Protein AF-A0A1M4VP81-F1 (afdb_monomer)

Solvent-accessible surface area (backbone atoms only — not comparable to full-atom values): 4344 Å² total; per-residue (Å²): 139,83,88,83,83,84,83,83,73,69,94,73,60,85,76,76,71,58,54,74,80,37,74,65,32,41,54,52,49,51,52,52,51,52,52,28,53,48,36,49,76,69,48,89,50,66,67,57,23,51,51,29,56,51,52,53,61,72,70,47,79,82,77,80,84,83,124

Organism: NCBI:txid1122156

Radius of gyration: 19.63 Å; Cα contacts (8 Å, |Δi|>4): 28; chains: 1; bounding box: 39×52×48 Å

Mean predicted aligned error: 12.37 Å

Nearest PDB structures (foldseek):
  8bqs-assembly1_De  TM=5.926E-01  e=8.279E+00  Tetrahymena thermophila SB210
  5n5e-assembly1_e  TM=3.066E-01  e=7.755E+00  Pyrococcus furiosus COM1

Structure (mmCIF, N/CA/C/O backbone):
data_AF-A0A1M4VP81-F1
#
_entry.id   AF-A0A1M4VP81-F1
#
loop_
_atom_site.group_PDB
_atom_site.id
_atom_site.type_symbol
_atom_site.label_atom_id
_atom_site.label_alt_id
_atom_site.label_comp_id
_atom_site.label_asym_id
_atom_site.label_entity_id
_atom_site.label_seq_id
_atom_site.pdbx_PDB_ins_code
_atom_site.Cartn_x
_atom_site.Cartn_y
_atom_site.Cartn_z
_atom_site.occupancy
_atom_site.B_iso_or_equiv
_atom_site.auth_seq_id
_atom_site.auth_comp_id
_atom_site.auth_asym_id
_atom_site.auth_atom_id
_atom_site.pdbx_PDB_model_num
ATOM 1 N N . MET A 1 1 ? -31.347 34.680 32.847 1.00 38.28 1 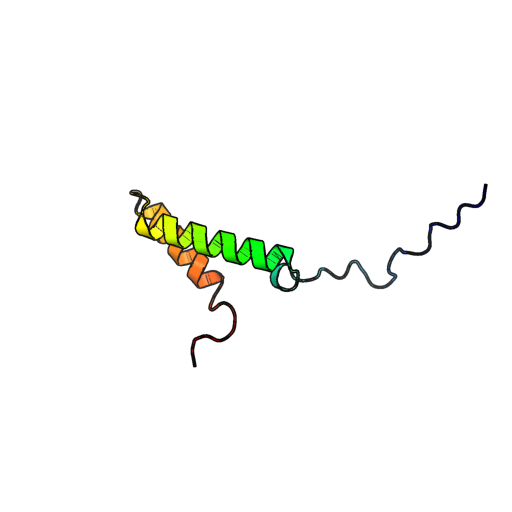MET A N 1
ATOM 2 C CA . MET A 1 1 ? -30.396 34.098 31.881 1.00 38.28 1 MET A CA 1
ATOM 3 C C . MET A 1 1 ? -29.398 33.287 32.691 1.00 38.28 1 MET A C 1
ATOM 5 O O . MET A 1 1 ? -28.467 33.876 33.222 1.00 38.28 1 MET A O 1
ATOM 9 N N . SER A 1 2 ? -29.677 31.997 32.898 1.00 49.19 2 SER A N 1
ATOM 10 C CA . SER A 1 2 ? -28.773 31.070 33.592 1.00 49.19 2 SER A CA 1
ATOM 11 C C . SER A 1 2 ? -27.866 30.426 32.553 1.00 49.19 2 SER A C 1
ATOM 13 O O . SER A 1 2 ? -28.354 29.834 31.595 1.00 49.19 2 SER A O 1
ATOM 15 N N . ILE A 1 3 ? -26.559 30.601 32.722 1.00 57.53 3 ILE A N 1
ATOM 16 C CA . ILE A 1 3 ? -25.532 29.815 32.039 1.00 57.53 3 ILE A CA 1
ATOM 17 C C . ILE A 1 3 ? -25.420 28.511 32.831 1.00 57.53 3 ILE A C 1
ATOM 19 O O . ILE A 1 3 ? -24.808 28.485 33.893 1.00 57.53 3 ILE A O 1
ATOM 23 N N . GLU A 1 4 ? -26.063 27.456 32.341 1.00 55.41 4 GLU A N 1
ATOM 24 C CA . GLU A 1 4 ? -25.985 26.092 32.893 1.00 55.41 4 GLU A CA 1
ATOM 25 C C . GLU A 1 4 ? -25.428 25.103 31.849 1.00 55.41 4 GLU A C 1
ATOM 27 O O . GLU A 1 4 ? -25.760 23.927 31.850 1.00 55.41 4 GLU A O 1
ATOM 32 N N . ASP A 1 5 ? -24.543 25.571 30.963 1.00 52.34 5 ASP A N 1
ATOM 33 C CA . ASP A 1 5 ? -23.932 24.769 29.884 1.00 52.34 5 ASP A CA 1
ATOM 34 C C . ASP A 1 5 ? -22.399 24.642 30.027 1.00 52.34 5 ASP A C 1
ATOM 36 O O . ASP A 1 5 ? -21.658 24.589 29.047 1.00 52.34 5 ASP A O 1
ATOM 40 N N . THR A 1 6 ? -21.886 24.597 31.263 1.00 54.38 6 THR A N 1
ATOM 41 C CA . THR A 1 6 ? -20.430 24.497 31.530 1.00 54.38 6 THR A CA 1
ATOM 42 C C . THR A 1 6 ? -20.032 23.165 32.181 1.00 54.38 6 THR A C 1
ATOM 44 O O . THR A 1 6 ? -19.010 23.087 32.854 1.00 54.38 6 THR A O 1
ATOM 47 N N . GLU A 1 7 ? -20.807 22.090 32.001 1.00 53.31 7 GLU A N 1
ATOM 48 C CA . GLU A 1 7 ? -20.565 20.823 32.725 1.00 53.31 7 GLU A CA 1
ATOM 49 C C . GLU A 1 7 ? -20.215 19.615 31.842 1.00 53.31 7 GLU A C 1
ATOM 51 O O . GLU A 1 7 ? -20.286 18.474 32.291 1.00 53.31 7 GLU A O 1
ATOM 56 N N . CYS A 1 8 ? -19.760 19.819 30.602 1.00 52.62 8 CYS A N 1
ATOM 57 C CA . CYS A 1 8 ? -19.250 18.711 29.780 1.00 52.62 8 CYS A CA 1
ATOM 58 C C . CYS A 1 8 ? -17.817 18.931 29.280 1.00 52.62 8 CYS A C 1
ATOM 60 O O . CYS A 1 8 ? -17.482 18.618 28.140 1.00 52.62 8 CYS A O 1
ATOM 62 N N . ILE A 1 9 ? -16.942 19.463 30.138 1.00 59.28 9 ILE A N 1
ATOM 63 C CA . ILE A 1 9 ? -15.494 19.378 29.913 1.00 59.28 9 ILE A CA 1
ATOM 64 C C . ILE A 1 9 ? -14.979 18.176 30.724 1.00 59.28 9 ILE A C 1
ATOM 66 O O . ILE A 1 9 ? -14.966 18.240 31.955 1.00 59.28 9 ILE A O 1
ATOM 70 N N . PRO A 1 10 ? -14.590 17.054 30.088 1.00 57.03 10 PRO A N 1
ATOM 71 C CA . PRO A 1 10 ? -14.168 15.859 30.811 1.00 57.03 10 PRO A CA 1
ATOM 72 C C . PRO A 1 10 ? -12.900 16.135 31.635 1.00 57.03 10 PRO A C 1
ATOM 74 O O . PRO A 1 10 ? -11.858 16.505 31.097 1.00 57.03 10 PRO A O 1
ATOM 77 N N . GLN A 1 11 ? -12.976 15.894 32.949 1.00 58.59 11 GLN A N 1
ATOM 78 C CA . GLN A 1 11 ? -11.891 16.113 33.925 1.00 58.59 11 GLN A CA 1
ATOM 79 C C . GLN A 1 11 ? -10.685 15.160 33.740 1.00 58.59 11 GLN A C 1
ATOM 81 O O . GLN A 1 11 ? -9.671 15.284 34.424 1.00 58.59 11 GLN A O 1
ATOM 86 N N . HIS A 1 12 ? -10.768 14.218 32.794 1.00 51.81 12 HIS A N 1
ATOM 87 C CA . HIS A 1 12 ? -9.747 13.207 32.504 1.00 51.81 12 HIS A CA 1
ATOM 88 C C . HIS A 1 12 ? -9.251 13.273 31.059 1.00 51.81 12 HIS A C 1
ATOM 90 O O . HIS A 1 12 ? -9.190 12.255 30.377 1.00 51.81 12 HIS A O 1
ATOM 96 N N . GLY A 1 13 ? -8.885 14.472 30.601 1.00 55.25 13 GLY A N 1
ATOM 97 C CA . GLY A 1 13 ? -8.258 14.676 29.298 1.00 55.25 13 GLY A CA 1
ATOM 98 C C . GLY A 1 13 ? -9.175 14.333 28.121 1.00 55.25 13 GLY A C 1
ATOM 99 O O . GLY A 1 13 ? -10.158 13.600 28.218 1.00 55.25 13 GLY A O 1
ATOM 100 N N . TRP A 1 14 ? -8.868 14.885 26.957 1.00 58.44 14 TRP A N 1
ATOM 101 C CA . TRP A 1 14 ? -9.557 14.489 25.739 1.00 58.44 14 TRP A CA 1
ATOM 102 C C . TRP A 1 14 ? -9.005 13.110 25.404 1.00 58.44 14 TRP A C 1
ATOM 104 O O . TRP A 1 14 ? -7.877 12.996 24.928 1.00 58.44 14 TRP A O 1
ATOM 114 N N . ARG A 1 15 ? -9.734 12.049 25.763 1.00 56.91 15 ARG A N 1
ATOM 115 C CA . ARG A 1 15 ? -9.335 10.681 25.433 1.00 56.91 15 ARG A CA 1
ATOM 116 C C . ARG A 1 15 ? -9.287 10.608 23.909 1.00 56.91 15 ARG A C 1
ATOM 118 O O . ARG A 1 15 ? -10.328 10.583 23.259 1.00 56.91 15 ARG A O 1
ATOM 125 N N . THR A 1 16 ? -8.090 10.649 23.334 1.00 61.44 16 THR A N 1
ATOM 126 C CA . THR A 1 16 ? -7.912 10.463 21.899 1.00 61.44 16 THR A CA 1
ATOM 127 C C . THR A 1 16 ? -8.253 9.011 21.607 1.00 61.44 16 THR A C 1
ATOM 129 O O . THR A 1 16 ? -7.480 8.095 21.887 1.00 61.44 16 THR A O 1
ATOM 132 N N . VAL A 1 17 ? -9.470 8.776 21.120 1.00 60.69 17 VAL A N 1
ATOM 133 C CA . VAL A 1 17 ? -9.816 7.472 20.561 1.00 60.69 17 VAL A CA 1
ATOM 134 C C . VAL A 1 17 ? -8.915 7.259 19.345 1.00 60.69 17 VAL A C 1
ATOM 136 O O . VAL A 1 17 ? -8.818 8.156 18.501 1.00 60.69 17 VAL A O 1
ATOM 139 N N . PRO A 1 18 ? -8.190 6.134 19.251 1.00 67.75 18 PRO A N 1
ATOM 140 C CA . PRO A 1 18 ? -7.425 5.839 18.052 1.00 67.75 18 PRO A CA 1
ATOM 141 C C . PRO A 1 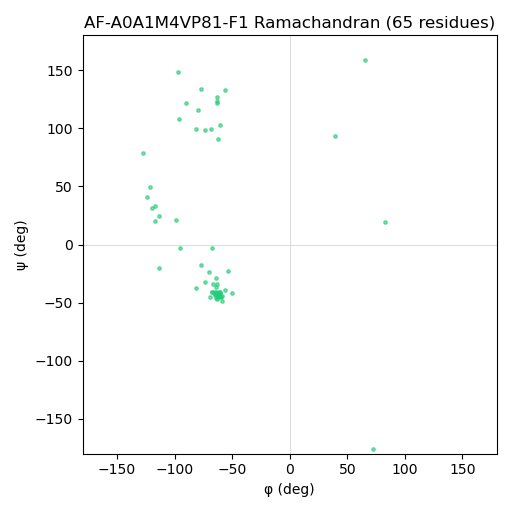18 ? -8.379 5.861 16.860 1.00 67.75 18 PRO A C 1
ATOM 143 O O . PRO A 1 18 ? -9.446 5.256 16.924 1.00 67.75 18 PRO A O 1
ATOM 146 N N . LEU A 1 19 ? -8.006 6.541 15.774 1.00 66.50 19 LEU A N 1
ATOM 147 C CA . LEU A 1 19 ? -8.874 6.724 14.604 1.00 66.50 19 LEU A CA 1
ATOM 148 C C . LEU A 1 19 ? -9.475 5.384 14.126 1.00 66.50 19 LEU A C 1
ATOM 150 O O . LEU A 1 19 ? -10.680 5.291 13.921 1.00 66.50 19 LEU A O 1
ATOM 154 N N . LYS A 1 20 ? -8.666 4.316 14.114 1.00 66.94 20 LYS A N 1
ATOM 155 C CA . LYS A 1 20 ? -9.050 2.921 13.804 1.00 66.94 20 LYS A CA 1
ATOM 156 C C . LYS A 1 20 ? -10.220 2.339 14.620 1.00 66.94 20 LYS A C 1
ATOM 158 O O . LYS A 1 20 ? -10.831 1.359 14.197 1.00 66.94 20 LYS A O 1
ATOM 163 N N . ASP A 1 21 ? -10.492 2.887 15.801 1.00 72.69 21 ASP A N 1
ATOM 164 C CA . ASP A 1 21 ? -11.542 2.418 16.712 1.00 72.69 21 ASP A CA 1
ATOM 165 C C . ASP A 1 21 ? -12.849 3.207 16.528 1.00 72.69 21 ASP A C 1
ATOM 167 O O . ASP A 1 21 ? -13.864 2.887 17.144 1.00 72.69 21 ASP A O 1
ATOM 171 N N . THR A 1 22 ? -12.845 4.215 15.650 1.00 81.69 22 THR A N 1
ATOM 172 C CA . THR A 1 22 ? -14.044 4.945 15.231 1.00 81.69 22 THR A CA 1
ATOM 173 C C . THR A 1 22 ? -14.579 4.388 13.905 1.00 81.69 22 THR A C 1
ATOM 175 O O . THR A 1 22 ? -13.782 3.967 13.063 1.00 81.69 22 THR A O 1
ATOM 178 N N . PRO A 1 23 ? -15.905 4.421 13.662 1.00 80.44 23 PRO A N 1
ATOM 179 C CA . PRO A 1 23 ? -16.480 4.023 12.374 1.00 80.44 23 PRO A CA 1
ATOM 180 C C . PRO A 1 23 ? -15.899 4.817 11.199 1.00 80.44 23 PRO A C 1
ATOM 182 O O . PRO A 1 23 ? -15.595 4.248 10.156 1.00 80.44 23 PRO A O 1
ATOM 185 N N . GLN A 1 24 ? -15.678 6.122 11.399 1.00 80.75 24 GLN A N 1
ATO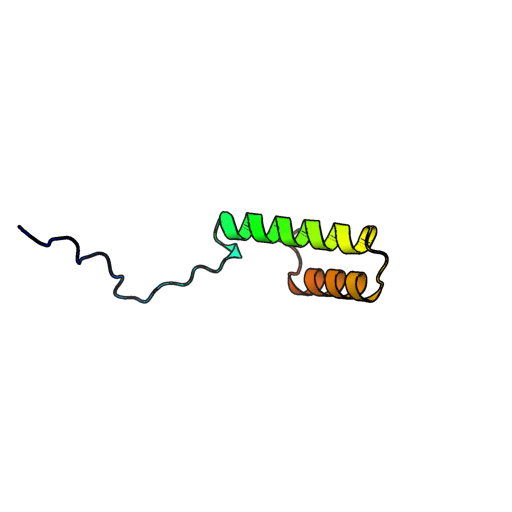M 186 C CA . GLN A 1 24 ? -15.074 6.984 10.385 1.00 80.75 24 GLN A CA 1
ATOM 187 C C . GLN A 1 24 ? -13.649 6.541 10.054 1.00 80.75 24 GLN A C 1
ATOM 189 O O . GLN A 1 24 ? -13.308 6.377 8.891 1.00 80.75 24 GLN A O 1
ATOM 194 N N . GLY A 1 25 ? -12.826 6.274 11.067 1.00 83.19 25 GLY A N 1
ATOM 195 C CA . GLY A 1 25 ? -11.456 5.851 10.825 1.00 83.19 25 GLY A CA 1
ATOM 196 C C . GLY A 1 25 ? -11.318 4.448 10.242 1.00 83.19 25 GLY A C 1
ATOM 197 O O . GLY A 1 25 ? -10.317 4.177 9.589 1.00 83.19 25 GLY A O 1
ATOM 198 N N . GLN A 1 26 ? -12.303 3.563 10.425 1.00 83.94 26 GLN A N 1
ATOM 199 C CA . GLN A 1 26 ? -12.355 2.299 9.682 1.00 83.94 26 GLN A CA 1
ATOM 200 C C . GLN A 1 26 ? -12.658 2.535 8.201 1.00 83.94 26 GLN A C 1
ATOM 202 O O . GLN A 1 26 ? -11.938 2.002 7.361 1.00 83.94 26 GLN A O 1
ATOM 207 N N . ALA A 1 27 ? -13.636 3.386 7.882 1.00 86.31 27 ALA A N 1
ATOM 208 C CA . ALA A 1 27 ? -13.936 3.755 6.499 1.00 86.31 27 ALA A CA 1
ATOM 209 C C . ALA A 1 27 ? -12.740 4.443 5.813 1.00 86.31 27 ALA A C 1
ATOM 211 O O . ALA A 1 27 ? -12.407 4.127 4.671 1.00 86.31 27 ALA A O 1
ATOM 212 N N . ASP A 1 28 ? -12.043 5.331 6.527 1.00 85.19 28 ASP A N 1
ATOM 213 C CA . ASP A 1 28 ? -10.839 5.989 6.016 1.00 85.19 28 ASP A CA 1
ATOM 214 C C . ASP A 1 28 ? -9.714 4.970 5.762 1.00 85.19 28 ASP A C 1
ATOM 216 O O . ASP A 1 28 ? -9.037 5.037 4.736 1.00 85.19 28 ASP A O 1
ATOM 220 N N . LEU A 1 29 ? -9.524 3.990 6.656 1.00 86.25 29 LEU A N 1
ATOM 221 C CA . LEU A 1 29 ? -8.544 2.914 6.466 1.00 86.25 29 LEU A CA 1
ATOM 222 C C . LEU A 1 29 ? -8.870 2.045 5.247 1.00 86.25 29 LEU A C 1
ATOM 224 O O . LEU A 1 29 ? -7.970 1.740 4.466 1.00 86.25 29 LEU A O 1
ATOM 228 N N . GLU A 1 30 ? -10.134 1.666 5.060 1.00 87.88 30 GLU A N 1
ATOM 229 C CA . GLU A 1 30 ? -10.577 0.915 3.881 1.00 87.88 30 GLU A CA 1
ATOM 230 C C . GLU A 1 30 ? -10.315 1.696 2.590 1.00 87.88 30 GLU A C 1
ATOM 232 O O . GLU A 1 30 ? -9.766 1.148 1.630 1.00 87.88 30 GLU A O 1
ATOM 237 N N . LEU A 1 31 ? -10.630 2.993 2.588 1.00 90.88 31 LEU A N 1
ATOM 238 C CA . LEU A 1 31 ? -10.392 3.877 1.452 1.00 90.88 31 LEU A CA 1
ATOM 239 C C . LEU A 1 31 ? -8.896 4.003 1.127 1.00 90.88 31 LEU A C 1
ATOM 241 O O . LEU A 1 31 ? -8.509 3.910 -0.039 1.00 90.88 31 LEU A O 1
ATOM 245 N N . ILE A 1 32 ? -8.044 4.156 2.144 1.00 90.25 32 ILE A N 1
ATOM 246 C CA . ILE A 1 32 ? -6.584 4.205 1.978 1.00 90.25 32 ILE A CA 1
ATOM 247 C C . ILE A 1 32 ? -6.063 2.899 1.371 1.00 90.25 32 ILE A C 1
ATOM 249 O O . ILE A 1 32 ? -5.249 2.930 0.444 1.00 90.25 32 ILE A O 1
ATOM 253 N N . VAL A 1 33 ? -6.530 1.750 1.869 1.00 91.38 33 VAL A N 1
ATOM 254 C CA . VAL A 1 33 ? -6.107 0.439 1.365 1.00 91.38 33 VAL A CA 1
ATOM 255 C C . 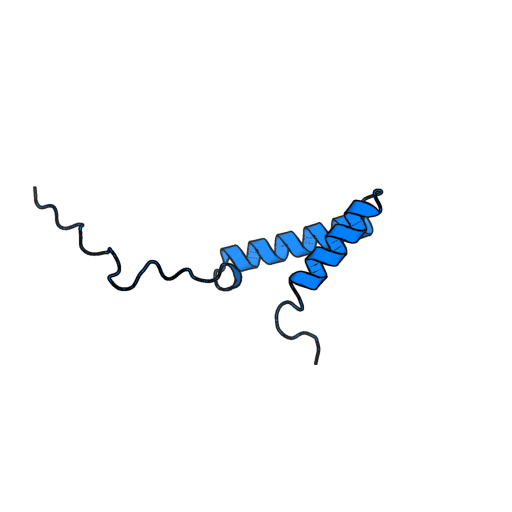VAL A 1 33 ? -6.529 0.255 -0.090 1.00 91.38 33 VAL A C 1
ATOM 257 O O . VAL A 1 33 ? -5.694 -0.120 -0.916 1.00 91.38 33 VAL A O 1
ATOM 260 N N . ALA A 1 34 ? -7.778 0.580 -0.428 1.00 93.25 34 ALA A N 1
ATOM 261 C CA . ALA A 1 34 ? -8.278 0.506 -1.797 1.00 93.25 34 ALA A CA 1
ATOM 262 C C . ALA A 1 34 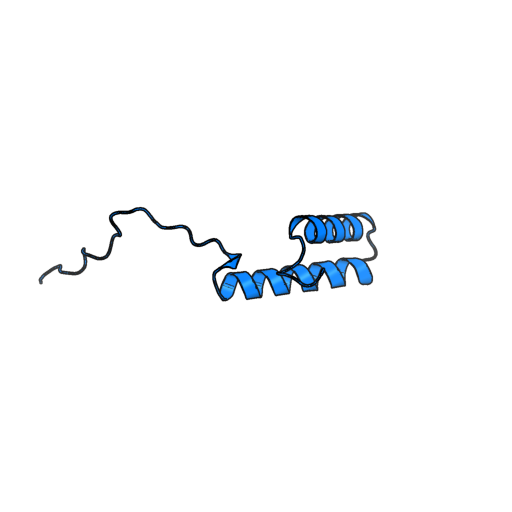? -7.453 1.388 -2.749 1.00 93.25 34 ALA A C 1
ATOM 264 O O . ALA A 1 34 ? -6.973 0.903 -3.775 1.00 93.25 34 ALA A O 1
ATOM 265 N N . ALA A 1 35 ? -7.200 2.645 -2.373 1.00 93.75 35 ALA A N 1
ATOM 266 C CA . ALA A 1 35 ? -6.402 3.571 -3.173 1.00 93.75 35 ALA A CA 1
ATOM 267 C C . ALA A 1 35 ? -4.964 3.067 -3.390 1.00 93.75 35 ALA A C 1
ATOM 269 O O . ALA A 1 35 ? -4.438 3.147 -4.502 1.00 93.75 35 ALA A O 1
ATOM 270 N N . CYS A 1 36 ? -4.330 2.499 -2.358 1.00 93.50 36 CYS A N 1
ATOM 271 C CA . CYS A 1 36 ? -2.992 1.922 -2.488 1.00 93.50 36 CYS A CA 1
ATOM 272 C C . CYS A 1 36 ? -2.981 0.713 -3.435 1.00 93.50 36 CYS A C 1
ATOM 274 O O . CYS A 1 36 ? -2.076 0.599 -4.261 1.00 93.50 36 CYS A O 1
ATOM 276 N N . TYR A 1 37 ? -3.988 -0.163 -3.368 1.00 94.19 37 TYR A N 1
ATOM 277 C CA . TYR A 1 37 ? -4.116 -1.283 -4.306 1.00 94.19 37 TYR A CA 1
ATOM 278 C C . TYR A 1 37 ? -4.282 -0.811 -5.751 1.00 94.19 37 TYR A C 1
ATOM 280 O O . TYR A 1 37 ? -3.613 -1.327 -6.649 1.00 94.19 37 TYR A O 1
ATOM 288 N N . GLU A 1 38 ? -5.128 0.190 -5.989 1.00 95.81 38 GLU A N 1
ATOM 289 C CA . GLU A 1 38 ? -5.296 0.754 -7.327 1.00 95.81 38 GLU A CA 1
ATOM 290 C C . GLU A 1 38 ? -4.007 1.391 -7.848 1.00 95.81 38 GLU A C 1
ATOM 292 O O . GLU A 1 38 ? -3.637 1.160 -9.000 1.00 95.81 38 GLU A O 1
ATOM 297 N N . ALA A 1 39 ? -3.287 2.131 -7.000 1.00 94.19 39 ALA A N 1
ATOM 298 C CA . ALA A 1 39 ? -2.010 2.737 -7.359 1.00 94.19 39 ALA A CA 1
ATOM 299 C C . ALA A 1 39 ? -0.962 1.679 -7.743 1.00 94.19 39 ALA A C 1
ATOM 301 O O . ALA A 1 39 ? -0.262 1.846 -8.739 1.00 94.19 39 ALA A O 1
ATOM 302 N N . ILE A 1 40 ? -0.886 0.564 -7.011 1.00 94.62 40 ILE A N 1
ATOM 303 C CA . ILE A 1 40 ? 0.036 -0.541 -7.320 1.00 94.62 40 ILE A CA 1
ATOM 304 C C . ILE A 1 40 ? -0.271 -1.159 -8.689 1.00 94.62 40 ILE A C 1
ATOM 306 O O . ILE A 1 40 ? 0.654 -1.461 -9.443 1.00 94.62 40 ILE A O 1
ATOM 310 N N . LEU A 1 41 ? -1.553 -1.355 -9.009 1.00 94.69 41 LEU A N 1
ATOM 311 C CA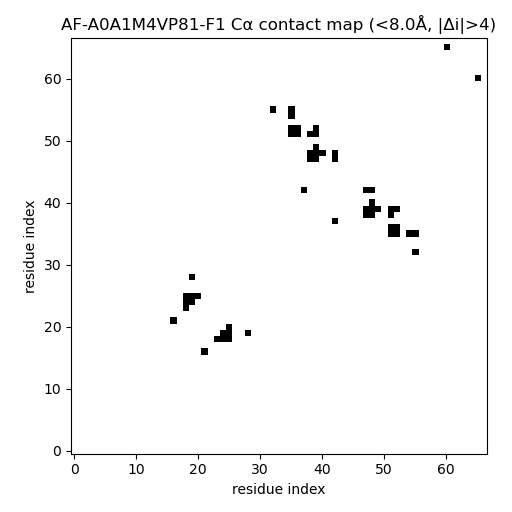 . LEU A 1 41 ? -1.975 -2.047 -10.228 1.00 94.69 41 LEU A CA 1
ATOM 312 C C . LEU A 1 41 ? -1.961 -1.153 -11.471 1.00 94.69 41 LEU A C 1
ATOM 314 O O . LEU A 1 41 ? -1.648 -1.636 -12.557 1.00 94.69 41 LEU A O 1
ATOM 318 N N . LYS A 1 42 ? -2.340 0.122 -11.329 1.00 95.25 42 LYS A N 1
ATOM 319 C CA . LYS A 1 42 ? -2.683 0.997 -12.463 1.00 95.25 42 LYS A CA 1
ATOM 320 C C . LYS A 1 42 ? -1.722 2.167 -12.680 1.00 95.25 42 LYS A C 1
ATOM 322 O O . LYS A 1 42 ? -1.729 2.729 -13.766 1.00 95.25 42 LYS A O 1
ATOM 327 N N . CYS A 1 43 ? -0.936 2.583 -11.684 1.00 94.31 43 CYS A N 1
ATOM 328 C CA . CYS A 1 43 ? -0.058 3.750 -11.838 1.00 94.31 43 CYS A CA 1
ATOM 329 C C . CYS A 1 43 ? 1.178 3.386 -12.664 1.00 94.31 43 CYS A C 1
ATOM 331 O O . CYS A 1 43 ? 1.795 2.377 -12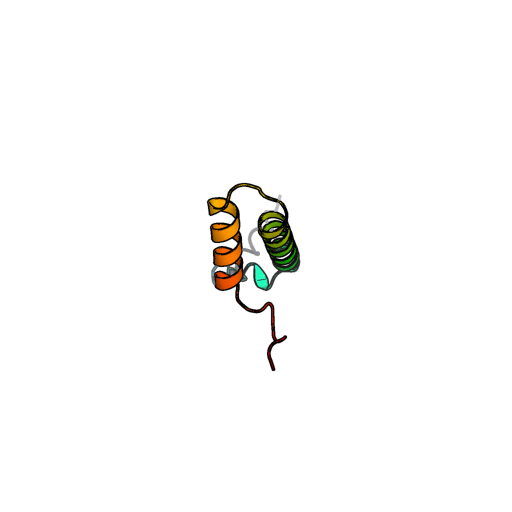.365 1.00 94.31 43 CYS A O 1
ATOM 333 N N . ASP A 1 44 ? 1.592 4.171 -13.657 1.00 95.25 44 ASP A N 1
ATOM 334 C CA . ASP A 1 44 ? 2.790 3.862 -14.463 1.00 95.25 44 ASP A CA 1
ATOM 335 C C . ASP A 1 44 ? 4.117 4.183 -13.757 1.00 95.25 44 ASP A C 1
ATOM 337 O O . ASP A 1 44 ? 5.163 3.652 -14.133 1.00 95.25 44 ASP A O 1
ATOM 341 N N . ASP A 1 45 ? 4.084 5.009 -12.707 1.00 96.56 45 ASP A N 1
ATOM 342 C CA . ASP A 1 45 ? 5.277 5.399 -11.957 1.00 96.56 45 ASP A CA 1
ATOM 343 C C . ASP A 1 45 ? 5.696 4.296 -10.958 1.00 96.56 45 ASP A C 1
ATOM 345 O O . ASP A 1 45 ? 4.969 4.007 -9.994 1.00 96.56 45 ASP A O 1
ATOM 349 N N . PRO A 1 46 ? 6.883 3.679 -11.126 1.00 93.75 46 PRO A N 1
ATOM 350 C CA . PRO A 1 46 ? 7.359 2.634 -10.226 1.00 93.75 46 PRO A CA 1
ATOM 351 C C . PRO A 1 46 ? 7.610 3.130 -8.793 1.00 93.75 46 PRO A C 1
ATOM 353 O O . PRO A 1 46 ? 7.463 2.346 -7.851 1.00 93.75 46 PRO A O 1
ATOM 356 N N . ALA A 1 47 ? 7.955 4.407 -8.592 1.00 95.81 47 ALA A N 1
ATOM 357 C CA . ALA A 1 47 ? 8.157 4.969 -7.259 1.00 95.81 47 ALA A CA 1
ATOM 358 C C . ALA A 1 47 ? 6.836 5.029 -6.480 1.00 95.81 47 ALA A C 1
ATOM 360 O O . ALA A 1 47 ? 6.794 4.652 -5.305 1.00 95.81 47 ALA A O 1
ATOM 361 N N . VAL A 1 48 ? 5.749 5.410 -7.156 1.00 93.25 48 VAL A N 1
ATOM 362 C CA . VAL A 1 48 ? 4.402 5.461 -6.570 1.00 93.25 48 VAL A CA 1
ATOM 363 C C . VAL A 1 48 ? 3.920 4.059 -6.194 1.00 93.25 48 VAL A C 1
ATOM 365 O O . VAL A 1 48 ? 3.427 3.861 -5.081 1.00 93.25 48 VAL A O 1
ATOM 368 N N . ARG A 1 49 ? 4.138 3.052 -7.055 1.00 95.56 49 ARG A N 1
ATOM 369 C CA . ARG A 1 49 ? 3.817 1.646 -6.729 1.00 95.56 49 ARG A CA 1
ATOM 370 C C . ARG A 1 49 ? 4.559 1.167 -5.483 1.00 95.56 49 ARG A C 1
ATOM 372 O O . ARG A 1 49 ? 3.967 0.533 -4.609 1.00 95.56 49 ARG A O 1
ATOM 379 N N . TRP A 1 50 ? 5.851 1.483 -5.384 1.00 95.00 50 TRP A N 1
ATOM 380 C CA . TRP A 1 50 ? 6.673 1.096 -4.238 1.00 95.00 50 TRP A CA 1
ATOM 381 C C . TRP A 1 50 ? 6.206 1.762 -2.941 1.00 95.00 50 TRP A C 1
ATOM 383 O O . TRP A 1 50 ? 6.093 1.107 -1.903 1.00 95.00 50 TRP A O 1
ATOM 393 N N . GLN A 1 51 ? 5.891 3.057 -2.993 1.00 94.69 51 GLN A N 1
ATOM 394 C CA . GLN A 1 51 ? 5.370 3.797 -1.844 1.00 94.69 51 GLN A CA 1
ATOM 395 C C . GLN A 1 51 ? 4.022 3.242 -1.378 1.00 94.69 51 GLN A C 1
ATOM 397 O O . GLN A 1 51 ? 3.855 3.006 -0.183 1.00 94.69 51 GLN A O 1
ATOM 402 N N . ALA A 1 52 ? 3.101 2.956 -2.301 1.00 93.31 52 ALA A N 1
ATOM 403 C CA . ALA A 1 52 ? 1.811 2.352 -1.981 1.00 93.31 52 ALA A CA 1
ATOM 404 C C . ALA A 1 52 ? 1.971 0.977 -1.303 1.00 93.31 52 ALA A C 1
ATOM 406 O O . ALA A 1 52 ? 1.371 0.724 -0.258 1.00 93.31 52 ALA A O 1
ATOM 407 N N . ALA A 1 53 ? 2.854 0.115 -1.817 1.00 92.62 53 ALA A N 1
ATOM 408 C CA . ALA A 1 53 ? 3.144 -1.179 -1.195 1.00 92.62 53 ALA A CA 1
ATOM 409 C C . ALA A 1 53 ? 3.780 -1.039 0.201 1.00 92.62 53 ALA A C 1
ATOM 411 O O . ALA A 1 53 ? 3.499 -1.826 1.108 1.00 92.62 53 ALA A O 1
ATOM 412 N N . LYS A 1 54 ? 4.635 -0.031 0.405 1.00 92.81 54 LYS A N 1
ATOM 413 C CA . LYS A 1 54 ? 5.235 0.261 1.714 1.00 92.81 54 LYS A CA 1
ATOM 414 C C . LYS A 1 54 ? 4.193 0.745 2.726 1.00 92.81 54 LYS A C 1
ATOM 416 O O . LYS A 1 54 ? 4.238 0.312 3.875 1.00 92.81 54 LYS A O 1
ATOM 421 N N . LEU A 1 55 ? 3.254 1.595 2.308 1.00 89.81 55 LEU A N 1
ATOM 422 C CA . LEU A 1 55 ? 2.159 2.069 3.161 1.00 89.81 55 LEU A CA 1
ATOM 423 C C . LEU A 1 55 ? 1.266 0.910 3.620 1.00 89.81 55 LEU A C 1
ATOM 425 O O . LEU A 1 55 ? 0.975 0.800 4.809 1.00 89.81 55 LEU A O 1
ATOM 429 N N . LEU A 1 56 ? 0.917 -0.011 2.716 1.00 89.88 56 LEU A N 1
ATOM 430 C CA . LEU A 1 56 ? 0.152 -1.213 3.069 1.00 89.88 56 LEU A CA 1
ATOM 431 C C . LEU A 1 56 ? 0.884 -2.094 4.096 1.00 89.88 56 LEU A C 1
ATOM 433 O O . LEU A 1 56 ? 0.270 -2.572 5.047 1.00 89.88 56 LEU A O 1
ATOM 437 N N . GLN A 1 57 ? 2.205 -2.257 3.964 1.00 88.62 57 GLN A N 1
ATOM 438 C CA . GLN A 1 57 ? 3.006 -2.994 4.951 1.00 88.62 57 GLN A CA 1
ATOM 439 C C . GLN A 1 57 ? 3.010 -2.331 6.336 1.00 88.62 57 GLN A C 1
AT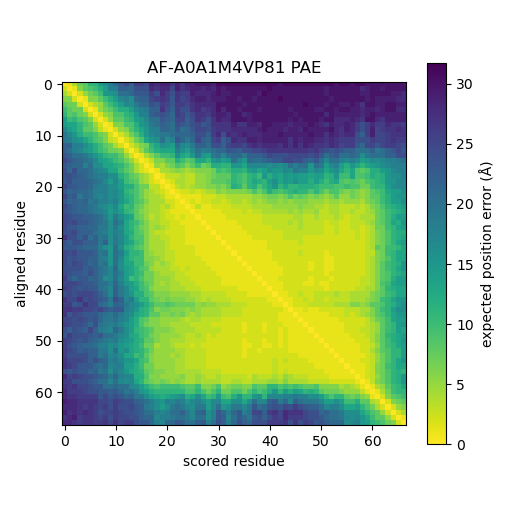OM 441 O O . GLN A 1 57 ? 3.038 -3.033 7.343 1.00 88.62 57 GLN A O 1
ATOM 446 N N . GLN A 1 58 ? 2.973 -0.995 6.403 1.00 86.25 58 GLN A N 1
ATOM 447 C CA . GLN A 1 58 ? 2.940 -0.254 7.670 1.00 86.25 58 GLN A CA 1
ATOM 448 C C . GLN A 1 58 ? 1.583 -0.330 8.373 1.00 86.25 58 GLN A C 1
ATOM 450 O O . GLN A 1 58 ? 1.542 -0.323 9.602 1.00 86.25 58 GLN A O 1
ATOM 455 N N . ILE A 1 59 ? 0.488 -0.408 7.612 1.00 83.62 59 ILE A N 1
ATOM 456 C CA . ILE A 1 59 ? -0.858 -0.619 8.164 1.00 83.62 59 ILE A CA 1
ATOM 457 C C . ILE A 1 59 ? -0.956 -2.018 8.795 1.00 83.62 59 ILE A C 1
ATOM 459 O O . ILE A 1 59 ? -1.598 -2.186 9.833 1.00 83.62 59 ILE A O 1
ATOM 463 N N . GLY A 1 60 ? -0.263 -3.003 8.213 1.00 75.81 60 GLY A N 1
ATOM 464 C CA . GLY A 1 60 ? -0.299 -4.391 8.663 1.00 75.81 60 GLY A CA 1
ATOM 465 C C . GLY A 1 60 ? -1.628 -5.078 8.317 1.00 75.81 60 GLY A C 1
ATOM 466 O O . GLY A 1 60 ? -2.481 -4.496 7.644 1.00 75.81 60 GLY A O 1
ATOM 467 N N . PRO A 1 61 ? -1.828 -6.338 8.739 1.00 69.94 61 PRO A N 1
ATOM 468 C CA . PRO A 1 61 ? -3.082 -7.035 8.489 1.00 69.94 61 PRO A CA 1
ATOM 469 C C . PRO A 1 61 ? -4.232 -6.315 9.206 1.00 69.94 61 PRO A C 1
ATOM 471 O O . PRO A 1 61 ? -4.228 -6.180 10.433 1.00 69.94 61 PRO A O 1
ATOM 474 N N . LEU A 1 62 ? -5.239 -5.885 8.443 1.00 63.22 62 LEU A N 1
ATOM 475 C CA . LEU A 1 62 ? -6.521 -5.415 8.965 1.00 63.22 62 LEU A CA 1
ATOM 476 C C . LEU A 1 62 ? -7.187 -6.582 9.711 1.00 63.22 62 LEU A C 1
ATOM 478 O O . LEU A 1 62 ? -7.852 -7.400 9.099 1.00 63.22 62 LEU A O 1
ATOM 482 N N . LYS A 1 63 ? -6.926 -6.705 11.019 1.00 52.69 63 LYS A N 1
ATOM 483 C CA . LYS A 1 63 ? -7.497 -7.707 11.940 1.00 52.69 63 LYS A CA 1
ATOM 484 C C . LYS A 1 63 ? -7.657 -9.128 11.346 1.00 52.69 63 LYS A C 1
ATOM 486 O O . LYS A 1 63 ? -8.713 -9.499 10.854 1.00 52.69 63 LYS A O 1
ATOM 491 N N . GLY A 1 64 ? -6.650 -9.979 11.561 1.00 48.78 64 GLY A N 1
ATOM 492 C CA . GLY A 1 64 ? -6.888 -11.414 11.790 1.00 48.78 64 GLY A CA 1
ATOM 493 C C . GLY A 1 64 ? -7.090 -12.338 10.584 1.00 48.78 64 GLY A C 1
ATOM 494 O O . GLY A 1 64 ? -7.597 -13.434 10.780 1.00 48.78 64 GLY A O 1
ATOM 495 N N . THR A 1 65 ? -6.681 -11.977 9.367 1.00 47.22 65 THR A N 1
ATOM 496 C CA . THR A 1 65 ? -6.779 -12.890 8.203 1.00 47.22 65 THR A CA 1
ATOM 497 C C . THR A 1 65 ? -5.481 -13.625 7.856 1.00 47.22 65 THR A C 1
ATOM 499 O O . THR A 1 65 ? -5.326 -14.091 6.732 1.00 47.22 65 THR A O 1
ATOM 502 N N . LEU A 1 66 ? -4.546 -13.746 8.800 1.00 44.53 66 LEU A N 1
ATOM 503 C CA . LEU A 1 66 ? -3.406 -14.662 8.690 1.00 44.53 66 LEU A CA 1
ATOM 504 C C . LEU A 1 66 ? -3.354 -15.535 9.952 1.00 44.53 66 LEU A C 1
ATOM 506 O O . LEU A 1 66 ? -2.599 -15.254 10.88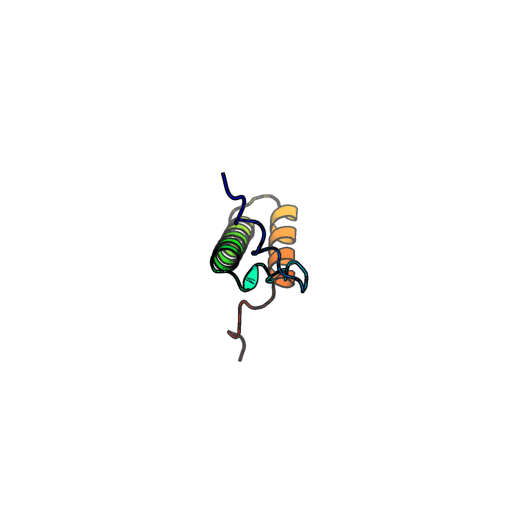2 1.00 44.53 66 LEU A O 1
ATOM 510 N N . GLN A 1 67 ? -4.217 -16.552 9.984 1.00 37.31 67 GLN A N 1
ATOM 511 C CA . GLN A 1 67 ? -4.023 -17.782 10.754 1.00 37.31 67 GLN A CA 1
ATOM 512 C C . GLN A 1 67 ? -3.846 -18.937 9.778 1.00 37.31 67 GLN A C 1
ATOM 514 O O . GLN A 1 67 ? -4.553 -18.928 8.745 1.00 37.31 67 GLN A O 1
#

Sequence (67 aa):
MSIEDTECIPQHGWRTVPLKDTPQGQADLELIVAACYEAILKCDDPAVRWQAAKLLQQIGPLKGTLQ

pLDDT: mean 76.04, std 18.22, range [37.31, 96.56]

Foldseek 3Di:
DDPPPPPPPDPPDDPPDDLCVDPNSVVVVVVLLVVLVCQLVPPPDPVSNVVSVVVDVVVPDPPDPPD

Secondary structure (DSSP, 8-state):
--------S-TT------GGGSHHHHHHHHHHHHHHHHHHHH-S-HHHHHHHHHHHHHH--SSS---